Protein AF-S8E8K4-F1 (afdb_monomer)

Solvent-accessible surface area (backbone atoms only — not comparable to full-atom values): 6417 Å² total; per-residue (Å²): 109,62,86,75,51,42,48,51,69,39,94,82,32,58,39,45,53,53,50,33,53,53,41,44,54,50,33,46,73,77,37,51,68,59,37,52,52,31,53,80,57,76,41,65,69,45,67,66,48,43,65,43,66,76,56,68,40,66,87,81,45,57,70,66,62,47,56,70,36,54,62,67,56,44,53,40,38,72,70,66,60,39,59,49,58,51,51,46,50,54,50,62,73,43,39,71,55,47,60,74,67,62,55,49,60,71,51,45,49,72,73,103

pLDDT: mean 87.21, std 12.16, range [55.56, 97.5]

Mean predicted aligned error: 5.1 Å

InterPro domains:
  IPR000195 Rab-GAP-TBC domain [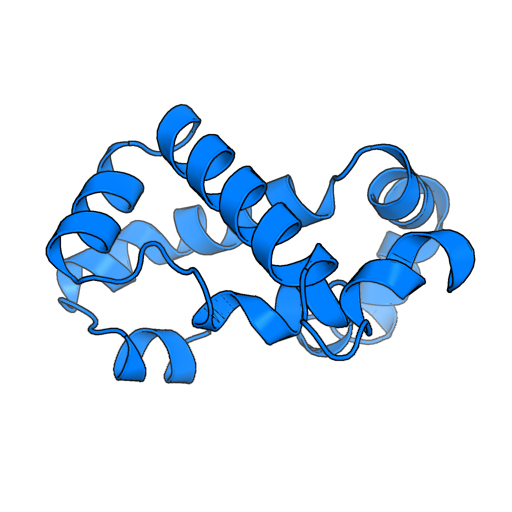PF00566] (2-99)
  IPR000195 Rab-GAP-TBC domain [PS50086] (1-77)
  IPR035969 Rab-GAP-TBC domain superfamily [SSF47923] (12-112)

Structure (mmCIF, N/CA/C/O backbone):
data_AF-S8E8K4-F1
#
_entry.id   AF-S8E8K4-F1
#
loop_
_atom_site.group_PDB
_atom_site.id
_atom_site.type_symbol
_atom_site.label_atom_id
_atom_site.label_alt_id
_atom_site.label_comp_id
_atom_site.label_asym_id
_atom_site.label_entity_id
_atom_site.label_seq_id
_atom_site.pdbx_PDB_ins_code
_atom_site.Cartn_x
_atom_site.Cartn_y
_atom_site.Cartn_z
_atom_site.occupancy
_atom_site.B_iso_or_equiv
_atom_site.auth_seq_id
_atom_site.auth_comp_id
_atom_site.auth_asym_id
_atom_site.auth_atom_id
_atom_site.pdbx_PDB_model_num
ATOM 1 N N . LEU A 1 1 ? 11.831 -1.188 -18.750 1.00 69.31 1 LEU A N 1
ATOM 2 C CA . LEU A 1 1 ? 11.505 -1.192 -17.297 1.00 69.31 1 LEU A CA 1
ATOM 3 C C . LEU A 1 1 ? 11.721 0.179 -16.656 1.00 69.31 1 LEU A C 1
ATOM 5 O O . LEU A 1 1 ? 10.757 0.738 -16.146 1.00 69.31 1 LEU A O 1
ATOM 9 N N . MET A 1 2 ? 12.939 0.734 -16.705 1.00 81.00 2 MET A N 1
ATOM 10 C CA . MET A 1 2 ? 13.245 2.039 -16.092 1.00 81.00 2 MET A CA 1
ATOM 11 C C . MET A 1 2 ? 12.521 3.223 -16.740 1.00 81.00 2 MET A C 1
ATOM 13 O O . MET A 1 2 ? 12.228 4.178 -16.044 1.00 81.00 2 MET A O 1
ATOM 17 N N . GLU A 1 3 ? 12.119 3.143 -18.008 1.00 80.44 3 GLU A N 1
ATOM 18 C CA . GLU A 1 3 ? 11.243 4.165 -18.609 1.00 80.44 3 GLU A CA 1
ATOM 19 C C . GLU A 1 3 ? 9.885 4.281 -17.897 1.00 80.44 3 GLU A C 1
ATOM 21 O O . GLU A 1 3 ? 9.325 5.364 -17.794 1.00 80.44 3 GLU A O 1
ATOM 26 N N . ARG A 1 4 ? 9.360 3.170 -17.360 1.00 78.00 4 ARG A N 1
ATOM 27 C CA . ARG A 1 4 ? 8.055 3.134 -16.681 1.00 78.00 4 ARG A CA 1
ATOM 28 C C . ARG A 1 4 ? 8.157 3.360 -15.180 1.00 78.00 4 ARG A C 1
ATOM 30 O O . ARG A 1 4 ? 7.299 4.012 -14.601 1.00 78.00 4 ARG A O 1
ATOM 37 N N . LEU A 1 5 ? 9.175 2.782 -14.544 1.00 82.94 5 LEU A N 1
ATOM 38 C CA . LEU A 1 5 ? 9.395 2.926 -13.102 1.00 82.94 5 LEU A CA 1
ATOM 39 C C . LEU A 1 5 ? 10.237 4.156 -12.752 1.00 82.94 5 LEU A C 1
ATOM 41 O O . LEU A 1 5 ? 10.283 4.522 -11.587 1.00 82.94 5 LEU A O 1
ATOM 45 N N . GLY A 1 6 ? 10.874 4.802 -13.730 1.00 85.44 6 GLY A N 1
ATOM 46 C CA . GLY A 1 6 ? 11.728 5.978 -13.552 1.00 85.44 6 GLY A CA 1
ATOM 47 C C . GLY A 1 6 ? 11.102 7.076 -12.691 1.00 85.44 6 GLY A C 1
ATOM 48 O O . GLY A 1 6 ? 11.760 7.503 -11.745 1.00 85.44 6 GLY A O 1
ATOM 49 N N . PRO A 1 7 ? 9.822 7.449 -12.902 1.00 89.50 7 PRO A N 1
ATOM 50 C CA . PRO A 1 7 ? 9.153 8.443 -12.063 1.00 89.50 7 PRO A CA 1
ATOM 51 C C . PRO A 1 7 ? 9.105 8.095 -10.567 1.00 89.50 7 PRO A C 1
ATOM 53 O O . PRO A 1 7 ? 9.069 8.994 -9.730 1.00 89.50 7 PRO A O 1
ATOM 56 N N . ASN A 1 8 ? 9.138 6.807 -10.197 1.00 89.75 8 ASN A N 1
ATOM 57 C CA . ASN A 1 8 ? 9.183 6.384 -8.792 1.00 89.75 8 ASN A CA 1
ATOM 58 C C . ASN A 1 8 ? 10.510 6.755 -8.106 1.00 89.75 8 ASN A C 1
ATOM 60 O O . ASN A 1 8 ? 10.567 6.804 -6.882 1.00 89.75 8 ASN A O 1
ATOM 64 N N . PHE A 1 9 ? 11.567 7.001 -8.885 1.00 90.06 9 PHE A N 1
ATOM 65 C CA . PHE A 1 9 ? 12.906 7.350 -8.407 1.00 90.06 9 PHE A CA 1
ATOM 66 C C . PHE A 1 9 ? 13.221 8.843 -8.560 1.00 90.06 9 PHE A C 1
ATOM 68 O O . PHE A 1 9 ? 14.359 9.256 -8.324 1.00 90.06 9 PHE A O 1
ATOM 75 N N . ASN A 1 10 ? 12.237 9.664 -8.945 1.00 91.75 10 ASN A N 1
ATOM 76 C CA . ASN A 1 10 ? 12.397 11.114 -8.934 1.00 91.75 10 ASN A CA 1
ATOM 77 C C . ASN A 1 10 ? 12.739 11.587 -7.512 1.00 91.75 10 ASN A C 1
ATOM 79 O O . ASN A 1 10 ? 12.235 11.042 -6.528 1.00 91.75 10 ASN A O 1
ATOM 83 N N . ARG A 1 11 ? 13.584 12.621 -7.391 1.00 89.44 11 ARG A N 1
ATOM 84 C CA . ARG A 1 11 ? 14.025 13.150 -6.083 1.00 89.44 11 ARG A CA 1
ATOM 85 C C . ARG A 1 1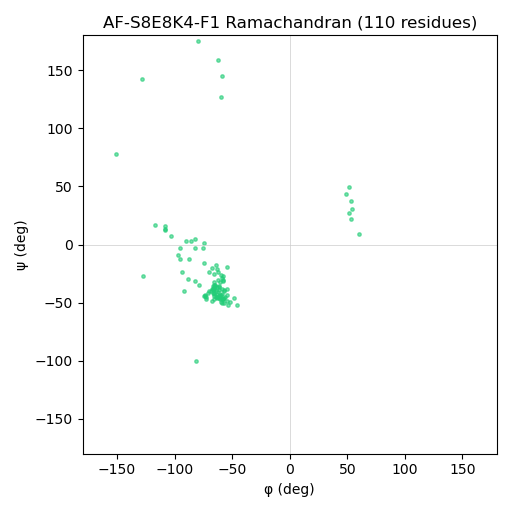1 ? 12.864 13.608 -5.201 1.00 89.44 11 ARG A C 1
ATOM 87 O O . ARG A 1 11 ? 12.951 13.506 -3.985 1.00 89.44 11 ARG A O 1
ATOM 94 N N . ASP A 1 12 ? 11.800 14.096 -5.824 1.00 91.06 12 ASP A N 1
ATOM 95 C CA . ASP A 1 12 ? 10.572 14.543 -5.168 1.00 91.06 12 ASP A CA 1
ATOM 96 C C . ASP A 1 12 ? 9.600 13.395 -4.837 1.00 91.06 12 ASP A C 1
ATOM 98 O O . ASP A 1 12 ? 8.547 13.634 -4.257 1.00 91.06 12 ASP A O 1
ATOM 102 N N . GLN A 1 13 ? 9.925 12.154 -5.225 1.00 89.31 13 GLN A N 1
ATOM 103 C CA . GLN A 1 13 ? 9.086 10.961 -5.076 1.00 89.31 13 GLN A CA 1
ATOM 104 C C . GLN A 1 13 ? 7.665 11.110 -5.650 1.00 89.31 13 GLN A C 1
ATOM 106 O O . GLN A 1 13 ? 6.759 10.350 -5.295 1.00 89.31 13 GLN A O 1
ATOM 111 N N . SER A 1 14 ? 7.462 12.048 -6.579 1.00 91.50 14 SER A N 1
ATOM 112 C CA . SER A 1 14 ? 6.159 12.362 -7.183 1.00 91.50 14 SER A CA 1
ATOM 113 C C . SER A 1 14 ? 5.479 11.135 -7.800 1.00 91.50 14 SER A C 1
ATOM 115 O O . SER A 1 14 ? 4.269 10.936 -7.642 1.00 91.50 14 SER A O 1
ATOM 117 N N . GLY A 1 15 ? 6.258 10.254 -8.439 1.00 92.31 15 GLY A N 1
ATOM 118 C CA . GLY A 1 15 ? 5.760 8.989 -8.974 1.00 92.31 15 GLY A CA 1
ATOM 119 C C . GLY A 1 15 ? 5.229 8.056 -7.886 1.00 92.31 15 GLY A C 1
ATOM 120 O O . GLY A 1 15 ? 4.123 7.536 -8.020 1.00 92.31 15 GLY A O 1
ATOM 121 N N . MET A 1 16 ? 5.957 7.899 -6.774 1.00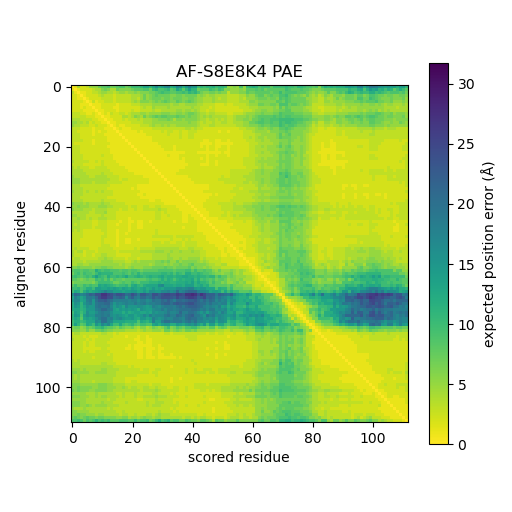 94.50 16 MET A N 1
ATOM 122 C CA . MET A 1 16 ? 5.527 7.047 -5.658 1.00 94.50 16 MET A CA 1
ATOM 123 C C . MET A 1 16 ? 4.269 7.587 -4.981 1.00 94.50 16 MET A C 1
ATOM 125 O O . MET A 1 16 ? 3.332 6.825 -4.755 1.00 94.50 16 MET A O 1
ATOM 129 N N . HIS A 1 17 ? 4.197 8.895 -4.730 1.00 94.62 17 HIS A N 1
ATOM 130 C CA . HIS A 1 17 ? 2.993 9.513 -4.173 1.00 94.62 17 HIS A CA 1
ATOM 131 C C . HIS A 1 17 ? 1.767 9.305 -5.066 1.00 94.62 17 HIS A C 1
ATOM 133 O O . HIS A 1 17 ? 0.703 8.931 -4.573 1.00 94.62 17 HIS A O 1
ATOM 139 N N . SER A 1 18 ? 1.928 9.452 -6.384 1.00 94.00 18 SER A N 1
ATOM 140 C CA . SER A 1 18 ? 0.854 9.185 -7.348 1.00 94.00 18 SER A CA 1
ATOM 141 C C . SER A 1 18 ? 0.398 7.721 -7.302 1.00 94.00 18 SER A C 1
ATOM 143 O O . SER A 1 18 ? -0.798 7.433 -7.354 1.00 94.00 18 SER A O 1
ATOM 145 N N . GLN A 1 19 ? 1.338 6.782 -7.146 1.00 94.56 19 GLN A N 1
ATOM 146 C CA . GLN A 1 19 ? 1.029 5.357 -7.004 1.00 94.56 19 GLN A CA 1
ATOM 147 C C . GLN A 1 19 ? 0.275 5.050 -5.701 1.00 94.56 19 GLN A C 1
ATOM 149 O O . GLN A 1 19 ? -0.689 4.287 -5.723 1.00 94.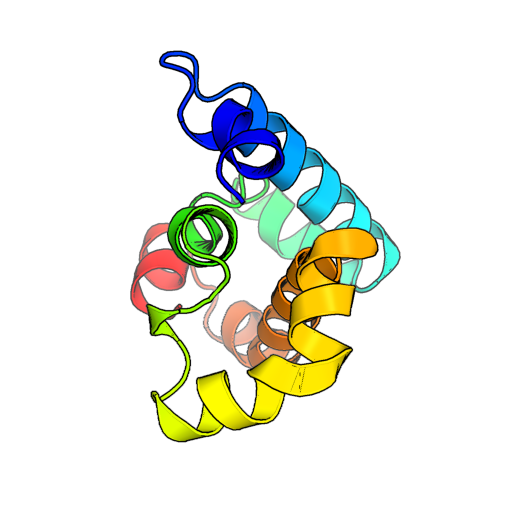56 19 GLN A O 1
ATOM 154 N N . PHE A 1 20 ? 0.675 5.645 -4.574 1.00 96.19 20 PHE A N 1
ATOM 155 C CA . PHE A 1 20 ? -0.029 5.469 -3.299 1.00 96.19 20 PHE A CA 1
ATOM 156 C C . PHE A 1 20 ? -1.424 6.073 -3.321 1.00 96.19 20 PHE A C 1
ATOM 158 O O . PHE A 1 20 ? -2.356 5.468 -2.798 1.00 96.19 20 PHE A O 1
ATOM 165 N N . PHE A 1 21 ? -1.593 7.221 -3.974 1.00 95.94 21 PHE A N 1
ATOM 166 C CA . PHE A 1 21 ? -2.910 7.807 -4.174 1.00 95.94 21 PHE A CA 1
ATOM 167 C C . PHE A 1 21 ? -3.826 6.863 -4.968 1.00 95.94 21 PHE A C 1
ATOM 169 O O . PHE A 1 21 ? -4.946 6.584 -4.538 1.00 95.94 21 PHE A O 1
ATOM 176 N N . ALA A 1 22 ? -3.332 6.295 -6.073 1.00 95.12 22 ALA A N 1
ATOM 177 C CA . ALA A 1 22 ? -4.076 5.304 -6.850 1.00 95.12 22 ALA A CA 1
ATOM 178 C C . ALA A 1 22 ? -4.413 4.047 -6.026 1.00 95.12 22 ALA A C 1
ATOM 180 O O . ALA A 1 22 ? -5.549 3.572 -6.062 1.00 95.12 22 ALA A O 1
ATOM 181 N N . LEU A 1 23 ? -3.459 3.539 -5.236 1.00 96.44 23 LEU A N 1
ATOM 182 C CA . LEU A 1 23 ? -3.689 2.412 -4.330 1.00 96.44 23 LEU A CA 1
ATOM 183 C C . LEU A 1 23 ? -4.768 2.735 -3.290 1.00 96.44 23 LEU A C 1
ATOM 185 O O . LEU A 1 23 ? -5.666 1.925 -3.081 1.00 96.44 23 LEU A O 1
ATOM 189 N N . SER A 1 24 ? -4.711 3.918 -2.678 1.00 97.12 24 SER A N 1
ATOM 190 C CA . SER A 1 24 ? -5.693 4.373 -1.692 1.00 97.12 24 SER A CA 1
ATOM 191 C C . SER A 1 24 ? -7.109 4.356 -2.265 1.00 97.12 24 SER A C 1
ATOM 193 O O . SER A 1 24 ? -8.015 3.796 -1.644 1.00 97.12 24 SER A O 1
ATOM 195 N N . LYS A 1 25 ? -7.285 4.861 -3.496 1.00 96.94 25 LYS A N 1
ATOM 196 C CA . LYS A 1 25 ? -8.567 4.825 -4.216 1.00 96.94 25 LYS A CA 1
ATOM 197 C C . LYS A 1 25 ? -9.024 3.419 -4.570 1.00 96.94 25 LYS A C 1
ATOM 199 O O . LYS A 1 25 ? -10.212 3.118 -4.474 1.00 96.94 25 LYS A O 1
ATOM 204 N N . LEU A 1 26 ? -8.098 2.534 -4.920 1.00 96.50 26 LEU A N 1
ATOM 205 C CA . LEU A 1 26 ? -8.437 1.143 -5.193 1.00 96.50 26 LEU A CA 1
ATOM 206 C C . LEU A 1 26 ? -8.874 0.399 -3.919 1.00 96.50 26 LEU A C 1
ATOM 208 O O . LEU A 1 26 ? -9.839 -0.361 -3.960 1.00 96.50 26 LEU A O 1
ATOM 212 N N . VAL A 1 27 ? -8.217 0.641 -2.779 1.00 97.19 27 VAL A N 1
ATOM 213 C CA . VAL A 1 27 ? -8.629 0.088 -1.475 1.00 97.19 27 VAL A CA 1
ATOM 214 C C . VAL A 1 27 ? -9.977 0.666 -1.047 1.00 97.19 27 VAL A C 1
ATOM 216 O O . VAL A 1 27 ? -10.833 -0.090 -0.600 1.00 97.19 27 VAL A O 1
ATOM 219 N N . GLU A 1 28 ? -10.203 1.970 -1.232 1.00 97.44 28 GLU A N 1
ATOM 220 C CA . GLU A 1 28 ? -11.492 2.624 -0.955 1.00 97.44 28 GLU A CA 1
ATOM 221 C C . GLU A 1 28 ? -12.647 1.932 -1.695 1.00 97.44 28 GLU A C 1
ATOM 223 O O . GLU A 1 28 ? -13.696 1.658 -1.104 1.00 97.44 28 GLU A O 1
ATOM 228 N N . LEU A 1 29 ? -12.423 1.596 -2.970 1.00 97.12 29 LEU A N 1
ATOM 229 C CA . LEU A 1 29 ? -13.395 0.926 -3.827 1.00 97.12 29 LEU A CA 1
ATOM 230 C C . LEU A 1 29 ? -13.598 -0.556 -3.466 1.00 97.12 29 LEU A C 1
ATOM 232 O O . LEU A 1 29 ? -14.732 -1.030 -3.433 1.00 97.12 29 LEU A O 1
ATOM 236 N N . LEU A 1 30 ? -12.514 -1.303 -3.230 1.00 96.31 30 LEU A N 1
ATOM 237 C CA . LEU A 1 30 ? -12.550 -2.769 -3.109 1.00 96.31 30 LEU A CA 1
ATOM 238 C C . LEU A 1 30 ? -12.691 -3.287 -1.669 1.00 96.31 30 LEU A C 1
ATOM 240 O O . LEU A 1 30 ? -13.130 -4.425 -1.469 1.00 96.31 30 LEU A O 1
ATOM 244 N N . ASP A 1 31 ? -12.304 -2.492 -0.670 1.00 96.62 31 ASP A N 1
ATOM 245 C CA . ASP A 1 31 ? -12.437 -2.810 0.754 1.00 96.62 31 ASP A CA 1
ATOM 246 C C . ASP A 1 31 ? -12.597 -1.536 1.604 1.00 96.62 31 ASP A C 1
ATOM 248 O O . ASP A 1 31 ? -11.688 -1.065 2.296 1.00 96.62 31 ASP A O 1
ATOM 252 N N . ARG A 1 32 ? -13.813 -0.983 1.581 1.00 96.50 32 ARG A N 1
ATOM 253 C CA . ARG A 1 32 ? -14.162 0.237 2.322 1.00 96.50 32 ARG A CA 1
ATOM 254 C C . ARG A 1 32 ? -13.955 0.113 3.835 1.00 96.50 32 ARG A C 1
ATOM 256 O O . ARG A 1 32 ? -13.705 1.118 4.495 1.00 96.50 32 ARG A O 1
ATOM 263 N N . GLN A 1 33 ? -14.079 -1.093 4.393 1.00 96.69 33 GLN A N 1
ATOM 264 C CA . GLN A 1 33 ? -13.863 -1.322 5.822 1.00 96.69 33 GLN A CA 1
ATOM 265 C C . GLN A 1 33 ? -12.392 -1.111 6.179 1.00 96.69 33 GLN A C 1
ATOM 267 O O . GLN A 1 33 ? -12.092 -0.374 7.117 1.00 96.69 33 GLN A O 1
ATOM 272 N N . LEU A 1 34 ? -11.484 -1.717 5.409 1.00 96.75 34 LEU A N 1
ATOM 273 C CA . LEU A 1 34 ? -10.054 -1.515 5.596 1.00 96.75 34 LEU A CA 1
ATOM 274 C C . LEU A 1 34 ? -9.659 -0.053 5.355 1.00 96.75 34 LEU A C 1
ATOM 276 O O . LEU A 1 34 ? -8.899 0.499 6.143 1.00 96.75 34 LEU A O 1
ATOM 280 N N . HIS A 1 35 ? -10.203 0.587 4.316 1.00 97.50 35 HIS A N 1
ATOM 281 C CA . HIS A 1 35 ? -9.919 1.995 4.031 1.00 97.50 35 HIS A CA 1
ATOM 282 C C . HIS A 1 35 ? -10.256 2.904 5.222 1.00 97.50 35 HIS A C 1
ATOM 284 O O . HIS A 1 35 ? -9.401 3.656 5.678 1.00 97.50 35 HIS A O 1
ATOM 290 N N . LYS A 1 36 ? -11.469 2.780 5.780 1.00 97.12 36 LYS A N 1
ATOM 291 C CA . LYS A 1 36 ? -11.894 3.553 6.960 1.00 97.12 36 LYS A CA 1
ATOM 292 C C . LYS A 1 36 ? -11.035 3.277 8.191 1.00 97.12 36 LYS A C 1
ATOM 294 O O . LYS A 1 36 ? -10.773 4.181 8.976 1.00 97.12 36 LYS A O 1
ATOM 299 N N . TYR A 1 37 ? -10.604 2.029 8.373 1.00 97.06 37 TYR A N 1
ATOM 300 C CA . TYR A 1 37 ? -9.699 1.684 9.465 1.00 97.06 37 TYR A CA 1
ATOM 301 C C . TYR A 1 37 ? -8.349 2.403 9.317 1.00 97.06 37 TYR A C 1
ATOM 303 O O . TYR A 1 37 ? -7.853 2.986 10.277 1.00 97.06 37 TYR A O 1
ATOM 311 N N . LEU A 1 38 ? -7.774 2.402 8.110 1.00 96.62 38 LEU A N 1
ATOM 312 C CA . LEU A 1 38 ? -6.516 3.097 7.831 1.00 96.62 38 LEU A CA 1
ATOM 313 C C . LEU A 1 38 ? -6.666 4.621 7.936 1.00 96.62 38 LEU A C 1
ATOM 315 O O . LEU A 1 38 ? -5.751 5.273 8.427 1.00 96.62 38 LEU A O 1
ATOM 319 N N . GLU A 1 39 ? -7.812 5.180 7.541 1.00 96.62 39 GLU A N 1
ATOM 320 C CA . GLU A 1 39 ? -8.161 6.595 7.740 1.00 96.62 39 GLU A CA 1
ATOM 321 C C . GLU A 1 39 ? -8.150 6.979 9.221 1.00 96.62 39 GLU A C 1
ATOM 323 O O . GLU A 1 39 ? -7.457 7.915 9.612 1.00 96.62 39 GLU A O 1
ATOM 328 N N . ALA A 1 40 ? -8.825 6.199 10.067 1.00 95.81 40 ALA A N 1
ATOM 329 C CA . ALA A 1 40 ? -8.880 6.446 11.507 1.00 95.81 40 ALA A CA 1
ATOM 330 C C . ALA A 1 40 ? -7.514 6.331 12.213 1.00 95.81 40 ALA A C 1
ATOM 332 O O . ALA A 1 40 ? -7.365 6.795 13.342 1.00 95.81 40 ALA A O 1
ATOM 333 N N . ARG A 1 41 ? -6.524 5.693 11.575 1.00 94.25 41 ARG A N 1
ATOM 334 C CA . ARG A 1 41 ? -5.165 5.491 12.103 1.00 94.25 41 ARG A CA 1
ATOM 335 C C . ARG A 1 41 ? -4.107 6.344 11.389 1.00 94.25 41 ARG A C 1
ATOM 337 O O . ARG A 1 41 ? -2.923 6.072 11.561 1.00 94.25 41 ARG A O 1
ATOM 344 N N . ASP A 1 42 ? -4.517 7.326 10.583 1.00 94.00 42 ASP A N 1
ATOM 345 C CA . ASP A 1 42 ? -3.632 8.197 9.786 1.00 94.00 42 ASP A CA 1
ATOM 346 C C . ASP A 1 42 ? -2.637 7.420 8.892 1.00 94.00 42 ASP A C 1
ATOM 348 O O . ASP A 1 42 ? -1.471 7.762 8.701 1.00 94.00 42 ASP A O 1
ATOM 352 N N . CYS A 1 43 ? -3.108 6.299 8.340 1.00 95.56 43 CYS A N 1
ATOM 353 C CA . CYS A 1 43 ? -2.323 5.347 7.551 1.00 95.56 43 CYS A CA 1
ATOM 354 C C . CYS A 1 43 ? -2.668 5.380 6.049 1.00 95.56 43 CYS A C 1
ATOM 356 O O . CYS A 1 43 ? -2.269 4.488 5.298 1.00 95.56 43 CYS A O 1
ATOM 358 N N . LEU A 1 44 ? -3.390 6.405 5.578 1.00 95.38 44 LEU A N 1
ATOM 359 C CA . LEU A 1 44 ? -3.781 6.549 4.165 1.00 95.38 44 LEU A CA 1
ATOM 360 C C . LEU A 1 44 ? -2.644 6.988 3.234 1.00 95.38 44 LEU A C 1
ATOM 362 O O . LEU A 1 44 ? -2.843 7.052 2.022 1.00 95.38 44 LEU A O 1
ATOM 366 N N . ASN A 1 45 ? -1.453 7.262 3.769 1.00 93.50 45 ASN A N 1
ATOM 367 C CA . ASN A 1 45 ? -0.254 7.487 2.961 1.00 93.50 45 ASN A CA 1
ATOM 368 C C . ASN A 1 45 ? 0.320 6.184 2.364 1.00 93.50 45 ASN A C 1
ATOM 370 O O . ASN A 1 45 ? 1.107 6.249 1.423 1.00 93.50 45 ASN A O 1
ATOM 374 N N . TYR A 1 46 ? -0.081 5.010 2.878 1.00 95.81 46 TYR A N 1
ATOM 375 C CA . TYR A 1 46 ? 0.382 3.682 2.447 1.00 95.81 46 TYR A CA 1
ATOM 376 C C . TYR A 1 46 ? 1.910 3.515 2.392 1.00 95.81 46 TYR A C 1
ATOM 378 O O . TYR A 1 46 ? 2.411 2.663 1.657 1.00 95.81 46 TYR A O 1
ATOM 386 N N . PHE A 1 47 ? 2.681 4.263 3.187 1.00 94.62 47 PHE A N 1
ATOM 387 C CA . PHE A 1 47 ? 4.143 4.141 3.172 1.00 94.62 47 PHE A CA 1
ATOM 388 C C . PHE A 1 47 ? 4.637 2.747 3.590 1.00 94.62 47 PHE A C 1
ATOM 390 O O . PHE A 1 47 ? 5.694 2.315 3.133 1.00 94.62 47 PHE A O 1
ATOM 397 N N . PHE A 1 48 ? 3.851 1.981 4.353 1.00 94.44 48 PHE A N 1
ATOM 398 C CA . PHE A 1 48 ? 4.141 0.568 4.633 1.00 94.44 48 PHE A CA 1
ATOM 399 C C . PHE A 1 48 ? 4.131 -0.320 3.370 1.00 94.44 48 PHE A C 1
ATOM 401 O O . PHE A 1 48 ? 4.796 -1.349 3.337 1.00 94.44 48 PHE A O 1
ATOM 408 N N . CYS A 1 49 ? 3.478 0.106 2.283 1.00 95.19 49 CYS A N 1
ATOM 409 C CA . CYS A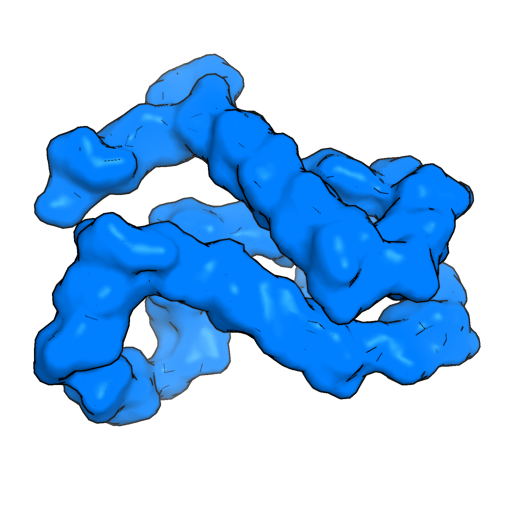 1 49 ? 3.516 -0.555 0.974 1.00 95.19 49 CYS A CA 1
ATOM 410 C C . CYS A 1 49 ? 4.653 -0.047 0.064 1.00 95.19 49 CYS A C 1
ATOM 412 O O . CYS A 1 49 ? 4.740 -0.459 -1.097 1.00 95.19 49 CYS A O 1
ATOM 414 N N . PHE A 1 50 ? 5.521 0.860 0.532 1.00 94.12 50 PHE A N 1
ATOM 415 C CA . PHE A 1 50 ? 6.535 1.502 -0.315 1.00 94.12 50 PHE A CA 1
ATOM 416 C C . PHE A 1 50 ? 7.459 0.490 -0.986 1.00 94.12 50 PHE A C 1
ATOM 418 O O . PHE A 1 50 ? 7.669 0.542 -2.200 1.00 94.12 50 PHE A O 1
ATOM 425 N N . ARG A 1 51 ? 7.949 -0.488 -0.215 1.00 92.56 51 ARG A N 1
ATOM 426 C CA . ARG A 1 51 ? 8.801 -1.567 -0.726 1.00 92.56 51 ARG A CA 1
ATOM 427 C C . ARG A 1 51 ? 8.098 -2.349 -1.832 1.00 92.56 51 ARG A C 1
ATOM 429 O O . ARG A 1 51 ? 8.695 -2.583 -2.877 1.00 92.56 51 ARG A O 1
ATOM 436 N N . TRP A 1 52 ? 6.841 -2.722 -1.625 1.00 92.62 52 TRP A N 1
ATOM 437 C CA . TRP A 1 52 ? 6.077 -3.514 -2.583 1.00 92.62 52 TRP A CA 1
ATOM 438 C C . TRP A 1 52 ? 5.970 -2.834 -3.948 1.00 92.62 52 TRP A C 1
ATOM 440 O O . TRP A 1 52 ? 6.253 -3.461 -4.970 1.00 92.62 52 TRP A O 1
ATOM 450 N N . ILE A 1 53 ? 5.637 -1.542 -3.968 1.00 90.56 53 ILE A N 1
ATOM 451 C CA . ILE A 1 53 ? 5.457 -0.782 -5.211 1.00 90.56 53 ILE A CA 1
ATOM 452 C C . ILE A 1 53 ? 6.805 -0.458 -5.868 1.00 90.56 53 ILE A C 1
ATOM 454 O O . ILE A 1 53 ? 6.953 -0.647 -7.080 1.00 90.56 53 ILE A O 1
ATOM 458 N N . LEU A 1 54 ? 7.802 -0.019 -5.089 1.00 90.38 54 LEU A N 1
ATOM 459 C CA . LEU A 1 54 ? 9.090 0.428 -5.627 1.00 90.38 54 LEU A CA 1
ATOM 460 C C . LEU A 1 54 ? 9.818 -0.692 -6.379 1.00 90.38 54 LEU A C 1
ATOM 462 O O . LEU A 1 54 ? 10.319 -0.484 -7.483 1.00 90.38 54 LEU A O 1
ATOM 466 N N . ILE A 1 55 ? 9.860 -1.888 -5.790 1.00 88.19 55 ILE A N 1
ATOM 467 C CA . ILE A 1 55 ? 10.573 -3.041 -6.358 1.00 88.19 55 ILE A CA 1
ATOM 468 C C . ILE A 1 55 ? 9.633 -4.118 -6.903 1.00 88.19 55 ILE A C 1
ATOM 470 O O . ILE A 1 55 ? 10.079 -5.237 -7.149 1.00 88.19 55 ILE A O 1
ATOM 474 N N . GLN A 1 56 ? 8.355 -3.790 -7.121 1.00 84.88 56 GLN A N 1
ATOM 475 C CA . GLN A 1 56 ? 7.362 -4.675 -7.744 1.00 84.88 56 GLN A CA 1
ATOM 476 C C . GLN A 1 56 ? 7.317 -6.059 -7.078 1.00 84.88 56 GLN A C 1
ATOM 478 O O . GLN A 1 56 ? 7.420 -7.086 -7.743 1.00 84.88 56 GLN A O 1
ATOM 483 N N . PHE A 1 57 ? 7.233 -6.072 -5.745 1.00 86.44 57 PHE A N 1
ATOM 484 C CA . PHE A 1 57 ? 7.168 -7.273 -4.905 1.00 86.44 57 PHE A CA 1
ATOM 485 C C . PHE A 1 57 ? 8.357 -8.243 -4.986 1.00 86.44 57 PHE A C 1
ATOM 487 O O . PHE A 1 57 ? 8.299 -9.303 -4.372 1.00 86.44 57 PHE A O 1
ATOM 494 N N . LYS A 1 58 ? 9.468 -7.898 -5.652 1.00 82.50 58 LYS A N 1
ATOM 495 C CA . LYS A 1 58 ? 10.640 -8.789 -5.802 1.00 82.50 58 LYS A CA 1
ATOM 496 C C . LYS A 1 58 ? 11.224 -9.340 -4.492 1.00 82.50 58 LYS A C 1
ATOM 498 O O . LYS A 1 58 ? 11.964 -10.311 -4.547 1.00 82.50 58 LYS A O 1
ATOM 503 N N . ARG A 1 59 ? 10.943 -8.714 -3.341 1.00 86.81 59 ARG A N 1
ATOM 504 C CA . ARG A 1 59 ? 11.376 -9.185 -2.010 1.00 86.81 59 ARG A CA 1
ATOM 50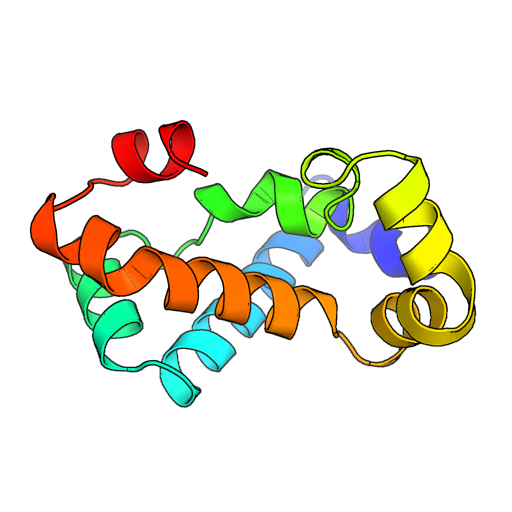5 C C . ARG A 1 59 ? 10.325 -9.997 -1.245 1.00 86.81 59 ARG A C 1
ATOM 507 O O . ARG A 1 59 ? 10.671 -10.561 -0.219 1.00 86.81 59 ARG A O 1
ATOM 514 N N . GLU A 1 60 ? 9.085 -10.062 -1.726 1.00 84.12 60 GLU A N 1
ATOM 515 C CA . GLU A 1 60 ? 7.978 -10.756 -1.040 1.00 84.12 60 GLU A CA 1
ATOM 516 C C . GLU A 1 60 ? 7.764 -12.192 -1.533 1.00 84.12 60 GLU A C 1
ATOM 518 O O . GLU A 1 60 ? 7.019 -12.958 -0.929 1.00 84.12 60 GLU A O 1
ATOM 523 N N . PHE A 1 61 ? 8.395 -12.556 -2.648 1.00 80.31 61 PHE A N 1
ATOM 524 C CA . PHE A 1 61 ? 8.249 -13.855 -3.290 1.00 80.31 61 PHE A CA 1
ATOM 525 C C . PHE A 1 61 ? 9.631 -14.460 -3.526 1.00 80.31 61 PHE A C 1
ATOM 527 O O . PHE A 1 61 ? 10.576 -13.744 -3.864 1.00 80.31 61 PHE A O 1
ATOM 534 N N . ASP A 1 62 ? 9.743 -15.778 -3.361 1.00 82.94 62 ASP A N 1
ATOM 535 C CA . ASP A 1 62 ? 10.953 -16.513 -3.712 1.00 82.94 62 ASP A CA 1
ATOM 536 C C . ASP A 1 62 ? 11.247 -16.405 -5.215 1.00 82.94 62 ASP A C 1
ATOM 538 O O . ASP A 1 62 ? 10.362 -16.109 -6.026 1.00 82.94 62 ASP A O 1
ATOM 542 N N . TYR A 1 63 ? 12.507 -16.633 -5.587 1.00 74.06 63 TYR A N 1
ATOM 543 C CA . TYR A 1 63 ? 12.956 -16.483 -6.969 1.00 74.06 63 TYR A CA 1
ATOM 544 C C . TYR A 1 63 ? 12.150 -17.360 -7.935 1.00 74.06 63 TYR A C 1
ATOM 546 O O . TYR A 1 63 ? 11.757 -16.879 -8.995 1.00 74.06 63 TYR A O 1
ATOM 554 N N . ASP A 1 64 ? 11.821 -18.596 -7.555 1.00 76.31 64 ASP A N 1
ATOM 555 C CA . ASP A 1 64 ? 11.067 -19.513 -8.412 1.00 76.31 64 ASP A CA 1
ATOM 556 C C . ASP A 1 64 ? 9.609 -19.073 -8.583 1.00 76.31 64 ASP A C 1
ATOM 558 O O . ASP A 1 64 ? 9.062 -19.134 -9.683 1.00 76.31 64 ASP A O 1
ATOM 562 N N . SER A 1 65 ? 8.966 -18.578 -7.525 1.00 74.50 65 SER A N 1
ATOM 563 C CA . SER A 1 65 ? 7.620 -18.001 -7.588 1.00 74.50 65 SER A CA 1
ATOM 564 C C . SER A 1 65 ? 7.592 -16.709 -8.396 1.00 74.50 65 SER A C 1
ATOM 566 O O . SER A 1 65 ? 6.666 -16.510 -9.182 1.00 74.50 65 SER A O 1
ATOM 568 N N . MET A 1 66 ? 8.625 -15.870 -8.271 1.00 71.62 66 MET A N 1
ATOM 569 C CA . MET A 1 66 ? 8.831 -14.713 -9.142 1.00 71.62 66 MET A CA 1
ATOM 570 C C . MET A 1 66 ? 8.967 -15.149 -10.598 1.00 71.62 66 MET A C 1
ATOM 572 O O . MET A 1 66 ? 8.239 -14.633 -11.437 1.00 71.62 66 MET A O 1
ATOM 576 N N . MET A 1 67 ? 9.816 -16.139 -10.893 1.00 67.06 67 MET A N 1
ATOM 577 C CA . MET A 1 67 ? 10.049 -16.662 -12.244 1.00 67.06 67 MET A CA 1
ATOM 578 C C . MET A 1 67 ? 8.816 -17.331 -12.857 1.00 67.06 67 MET A C 1
ATOM 580 O O . MET A 1 67 ? 8.568 -17.169 -14.048 1.00 67.06 67 MET A O 1
ATOM 584 N N . ARG A 1 68 ? 7.981 -18.002 -12.056 1.00 67.00 68 ARG A N 1
ATOM 585 C CA . ARG A 1 68 ? 6.668 -18.505 -12.498 1.00 67.00 68 ARG A CA 1
ATOM 586 C C . ARG A 1 68 ? 5.694 -17.376 -12.832 1.00 67.00 68 ARG A C 1
ATOM 588 O O . ARG A 1 68 ? 4.888 -17.515 -13.746 1.00 67.00 68 ARG A O 1
ATOM 595 N N . LEU A 1 69 ? 5.791 -16.245 -12.135 1.00 64.38 69 LEU A N 1
ATOM 596 C CA . LEU A 1 69 ? 5.069 -15.026 -12.495 1.00 64.38 69 LEU A CA 1
ATOM 597 C C . LEU A 1 69 ? 5.636 -14.389 -13.786 1.00 64.38 69 LEU A C 1
ATOM 599 O O . LEU A 1 69 ? 4.909 -13.678 -14.477 1.00 64.38 69 LEU A O 1
ATOM 603 N N . SER A 1 70 ? 6.905 -14.653 -14.134 1.00 56.12 70 SER A N 1
ATOM 604 C CA . SER A 1 70 ? 7.711 -13.948 -15.155 1.00 56.12 70 SER A CA 1
ATOM 605 C C . SER A 1 70 ? 7.398 -14.211 -16.631 1.00 56.12 70 SER A C 1
ATOM 607 O O . SER A 1 70 ? 8.070 -13.628 -17.478 1.00 56.12 70 SER A O 1
ATOM 609 N N . GLY A 1 71 ? 6.408 -15.033 -16.975 1.00 59.28 71 GLY A N 1
ATOM 610 C CA . GLY A 1 71 ? 5.979 -15.194 -18.371 1.00 59.28 71 GLY A CA 1
ATOM 611 C C . GLY A 1 71 ? 5.032 -14.071 -18.799 1.00 59.28 71 GLY A C 1
ATOM 612 O O . GLY A 1 71 ? 5.436 -12.941 -19.066 1.00 59.28 71 GLY A O 1
ATOM 613 N N . ASP A 1 72 ? 3.735 -14.366 -18.796 1.00 55.56 72 ASP A N 1
ATOM 614 C CA . ASP A 1 72 ? 2.692 -13.433 -19.242 1.00 55.56 72 ASP A CA 1
ATOM 615 C C . ASP A 1 72 ? 2.183 -12.510 -18.125 1.00 55.56 72 ASP A C 1
ATOM 617 O O . ASP A 1 72 ? 1.785 -11.364 -18.366 1.00 55.56 72 ASP A O 1
ATOM 621 N N . VAL A 1 73 ? 2.227 -12.982 -16.875 1.00 56.22 73 VAL A N 1
ATOM 622 C CA . VAL A 1 73 ? 1.688 -12.253 -15.720 1.00 56.22 73 VAL A CA 1
ATOM 623 C C . VAL A 1 73 ? 2.586 -11.082 -15.350 1.00 56.22 73 VAL A C 1
ATOM 625 O O . VAL A 1 73 ? 2.071 -9.993 -15.147 1.00 56.22 73 VAL A O 1
ATOM 628 N N . TYR A 1 74 ? 3.911 -11.229 -15.332 1.00 59.66 74 TYR A N 1
ATOM 629 C CA . TYR A 1 74 ? 4.835 -10.125 -15.049 1.00 59.66 74 TYR A CA 1
ATOM 630 C C . TYR A 1 74 ? 4.796 -9.047 -16.137 1.00 59.66 74 TYR A C 1
ATOM 632 O O . TYR A 1 74 ? 4.860 -7.854 -15.834 1.00 59.66 74 TYR A O 1
ATOM 640 N N . VAL A 1 75 ? 4.599 -9.441 -17.399 1.00 55.56 75 VAL A N 1
ATOM 641 C CA . VAL A 1 75 ? 4.353 -8.499 -18.497 1.00 55.56 75 VAL A CA 1
ATOM 642 C C . VAL A 1 75 ? 3.009 -7.782 -18.305 1.00 55.56 75 VAL A C 1
ATOM 644 O O . VAL A 1 75 ? 2.950 -6.569 -18.493 1.00 55.56 75 VAL A O 1
ATOM 647 N N . CYS A 1 76 ? 1.958 -8.469 -17.839 1.00 57.53 76 CYS A N 1
ATOM 648 C CA . CYS A 1 76 ? 0.684 -7.846 -17.452 1.00 57.53 76 CYS A CA 1
ATOM 649 C C . CYS A 1 76 ? 0.789 -6.957 -16.202 1.00 57.53 76 CYS A C 1
ATOM 651 O O . CYS A 1 76 ? 0.205 -5.876 -16.179 1.00 57.53 76 CYS A O 1
ATOM 653 N N . VAL A 1 77 ? 1.575 -7.327 -15.186 1.00 55.75 77 VAL A N 1
ATOM 654 C CA . VAL A 1 77 ? 1.91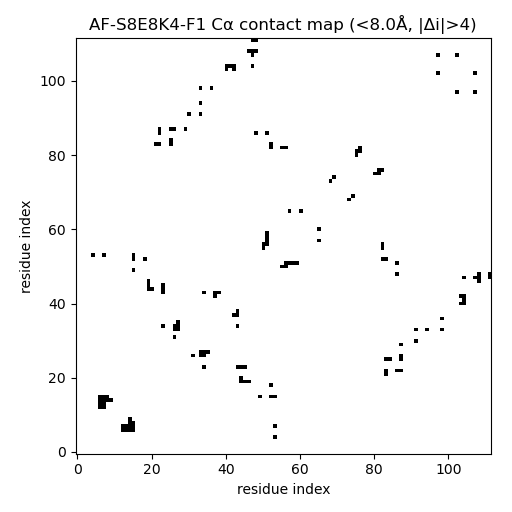5 -6.463 -14.039 1.00 55.75 77 VAL A CA 1
ATOM 655 C C . VAL A 1 77 ? 2.568 -5.183 -14.538 1.00 55.75 77 VAL A C 1
ATOM 657 O O . VAL A 1 77 ? 2.236 -4.082 -14.099 1.00 55.75 77 VAL A O 1
ATOM 660 N N . GLN A 1 78 ? 3.412 -5.318 -15.556 1.00 56.50 78 GLN A N 1
ATOM 661 C CA . GLN A 1 78 ? 4.028 -4.215 -16.263 1.00 56.50 78 GLN A CA 1
ATOM 662 C C . GLN A 1 78 ? 3.166 -3.559 -17.356 1.00 56.50 78 GLN A C 1
ATOM 664 O O . GLN A 1 78 ? 3.656 -2.667 -18.029 1.00 56.50 78 GLN A O 1
ATOM 669 N N . LYS A 1 79 ? 1.907 -3.910 -17.584 1.00 59.69 79 LYS A N 1
ATOM 670 C CA . LYS A 1 79 ? 1.083 -3.194 -18.583 1.00 59.69 79 LYS A CA 1
ATOM 671 C C . LYS A 1 79 ? -0.250 -2.716 -18.023 1.00 59.69 79 LYS A C 1
ATOM 673 O O . LYS A 1 79 ? -0.733 -1.673 -18.439 1.00 59.69 79 LYS A O 1
ATOM 678 N N . CYS A 1 80 ? -0.775 -3.400 -17.014 1.00 63.06 80 CYS A N 1
ATOM 679 C CA . CYS A 1 80 ? -2.145 -3.238 -16.532 1.00 63.06 80 CYS A CA 1
ATOM 680 C C . CYS A 1 80 ? -2.234 -2.737 -15.080 1.00 63.06 80 CYS A C 1
ATOM 682 O O . CYS A 1 80 ? -3.274 -2.895 -14.450 1.00 63.06 80 CYS A O 1
ATOM 684 N N . HIS A 1 81 ? -1.154 -2.181 -14.515 1.00 77.62 81 HIS A N 1
ATOM 685 C CA . HIS A 1 81 ? -1.097 -1.771 -13.102 1.00 77.62 81 HIS A CA 1
ATOM 686 C C . HIS A 1 81 ? -1.477 -2.896 -12.107 1.00 77.62 81 HIS A C 1
ATOM 688 O O . HIS A 1 81 ? -2.009 -2.633 -11.026 1.00 77.62 81 HIS A O 1
ATOM 694 N N . LEU A 1 82 ? -1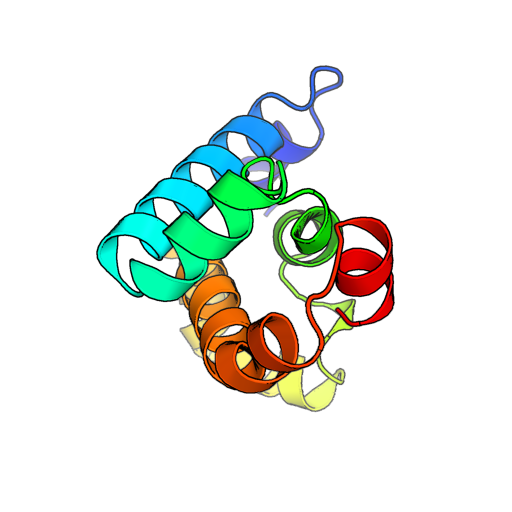.205 -4.165 -12.457 1.00 79.69 82 LEU A N 1
ATOM 695 C CA . LEU A 1 82 ? -1.614 -5.330 -11.654 1.00 79.69 82 LEU A CA 1
ATOM 696 C C . LEU A 1 82 ? -1.022 -5.303 -10.238 1.00 79.69 82 LEU A C 1
ATOM 698 O O . LEU A 1 82 ? -1.615 -5.853 -9.316 1.00 79.69 82 LEU A O 1
ATOM 702 N N . HIS A 1 83 ? 0.126 -4.649 -10.043 1.00 85.19 83 HIS A N 1
ATOM 703 C CA . HIS A 1 83 ? 0.770 -4.529 -8.735 1.00 85.19 83 HIS A CA 1
ATOM 704 C C . HIS A 1 83 ? -0.137 -3.863 -7.693 1.00 85.19 83 HIS A C 1
ATOM 706 O O . HIS A 1 83 ? -0.081 -4.247 -6.530 1.00 85.19 83 HIS A O 1
ATOM 712 N N . PHE A 1 84 ? -1.036 -2.952 -8.086 1.00 91.12 84 PHE A N 1
ATOM 713 C CA . PHE A 1 84 ? -2.033 -2.403 -7.161 1.00 91.12 84 PHE A CA 1
ATOM 714 C C . PHE A 1 84 ? -3.048 -3.454 -6.715 1.00 91.12 84 PHE A C 1
ATOM 716 O O . PHE A 1 84 ? -3.359 -3.540 -5.530 1.00 91.12 84 PHE A O 1
ATOM 723 N N . TYR A 1 85 ? -3.519 -4.300 -7.630 1.00 90.06 85 TYR A N 1
ATOM 724 C CA . TYR A 1 85 ? -4.423 -5.397 -7.287 1.00 90.06 85 TYR A CA 1
ATOM 725 C C . TYR A 1 85 ? -3.743 -6.428 -6.383 1.00 90.06 85 TYR A C 1
ATOM 727 O O . TYR A 1 85 ? -4.375 -6.929 -5.457 1.00 90.06 85 TYR A O 1
ATOM 735 N N . VAL A 1 86 ? -2.447 -6.688 -6.588 1.00 89.31 86 VAL A N 1
ATOM 736 C CA . VAL A 1 86 ? -1.650 -7.536 -5.688 1.00 89.31 86 VAL A CA 1
ATOM 737 C C . VAL A 1 86 ? -1.532 -6.900 -4.297 1.00 89.31 86 VAL A C 1
ATOM 739 O O . VAL A 1 86 ? -1.796 -7.590 -3.312 1.00 89.31 86 VAL A O 1
ATOM 742 N N . CYS A 1 87 ? -1.238 -5.593 -4.192 1.00 93.31 87 CYS A N 1
ATOM 743 C CA . CYS A 1 87 ? -1.249 -4.874 -2.907 1.00 93.31 87 CYS A CA 1
ATOM 744 C C . CYS A 1 87 ? -2.589 -5.065 -2.186 1.00 93.31 87 CYS A C 1
ATOM 746 O O . CYS A 1 87 ? -2.623 -5.483 -1.030 1.00 93.31 87 CYS A O 1
ATOM 748 N N . VAL A 1 88 ? -3.703 -4.792 -2.875 1.00 94.88 88 VAL A N 1
ATOM 749 C CA . VAL A 1 88 ? -5.044 -4.913 -2.288 1.00 94.88 88 VAL A CA 1
ATOM 750 C C . VAL A 1 88 ? -5.339 -6.353 -1.879 1.00 94.88 88 VAL A C 1
ATOM 752 O O . VAL A 1 88 ? -5.887 -6.571 -0.802 1.00 94.88 88 VAL A O 1
ATOM 755 N N . ALA A 1 89 ? -4.960 -7.345 -2.687 1.00 93.12 89 ALA A N 1
ATOM 756 C CA . ALA A 1 89 ? -5.171 -8.752 -2.367 1.00 93.12 89 ALA A CA 1
ATOM 757 C C . ALA A 1 89 ? -4.441 -9.167 -1.079 1.00 93.12 89 ALA A C 1
ATOM 759 O O . ALA A 1 89 ? -5.040 -9.822 -0.223 1.00 93.12 89 ALA A O 1
ATOM 760 N N . ILE A 1 90 ? -3.183 -8.748 -0.906 1.00 93.31 90 ILE A N 1
ATOM 761 C CA . ILE A 1 90 ? -2.403 -9.036 0.307 1.00 93.31 90 ILE A CA 1
ATOM 762 C C . ILE A 1 90 ? -3.020 -8.326 1.517 1.00 93.31 90 ILE A C 1
ATOM 764 O O . ILE A 1 90 ? -3.268 -8.958 2.545 1.00 93.31 90 ILE A O 1
ATOM 768 N N . LEU A 1 91 ? -3.353 -7.041 1.388 1.00 95.62 91 LEU A N 1
ATOM 769 C CA . LEU A 1 91 ? -3.991 -6.282 2.465 1.00 95.62 91 LEU A CA 1
ATOM 770 C C . LEU A 1 91 ? -5.337 -6.888 2.878 1.00 95.62 91 LEU A C 1
ATOM 772 O O . LEU A 1 91 ? -5.604 -7.071 4.064 1.00 95.62 91 LEU A O 1
ATOM 776 N N . LYS A 1 92 ? -6.162 -7.280 1.905 1.00 94.88 92 LYS A N 1
ATOM 777 C CA . LYS A 1 92 ? -7.456 -7.925 2.139 1.00 94.88 92 LYS A CA 1
ATOM 778 C C . LYS A 1 92 ? -7.304 -9.285 2.816 1.00 94.88 92 LYS A C 1
ATOM 780 O O . LYS A 1 92 ? -8.068 -9.592 3.730 1.00 94.88 92 LYS A O 1
ATOM 785 N N . LYS A 1 93 ? -6.294 -10.074 2.431 1.00 94.81 93 LYS A N 1
ATOM 786 C CA . LYS A 1 93 ? -5.958 -11.350 3.086 1.00 94.81 93 LYS A CA 1
ATOM 787 C C . LYS A 1 93 ? -5.633 -11.157 4.570 1.00 94.81 93 LYS A C 1
ATOM 789 O O . LYS A 1 93 ? -6.039 -11.975 5.391 1.00 94.81 93 LYS A O 1
ATOM 794 N N . HIS A 1 94 ? -4.939 -10.075 4.922 1.00 95.31 94 HIS A N 1
ATOM 795 C CA . HIS A 1 94 ? -4.530 -9.794 6.301 1.00 95.31 94 HIS A CA 1
ATOM 796 C C . HIS A 1 94 ? -5.475 -8.870 7.081 1.00 95.31 94 HIS A C 1
ATOM 798 O O . HIS A 1 94 ? -5.280 -8.686 8.283 1.00 95.31 94 HIS A O 1
ATOM 804 N N . ARG A 1 95 ? -6.534 -8.352 6.448 1.00 95.25 95 ARG A N 1
ATOM 805 C CA . ARG A 1 95 ? -7.487 -7.392 7.027 1.00 95.25 95 ARG A CA 1
ATOM 806 C C . ARG A 1 95 ? -7.959 -7.767 8.426 1.00 95.25 95 ARG A C 1
ATOM 808 O O . ARG A 1 95 ? -7.898 -6.946 9.334 1.00 95.25 95 ARG A O 1
ATOM 815 N N . SER A 1 96 ? -8.436 -8.999 8.607 1.00 95.75 96 SER A N 1
ATOM 816 C CA . SER A 1 96 ? -8.996 -9.434 9.891 1.00 95.75 96 SER A CA 1
ATOM 817 C C . SER A 1 96 ? -7.966 -9.366 11.016 1.00 95.75 96 SER A C 1
ATOM 819 O O . SER A 1 96 ? -8.319 -9.020 12.137 1.00 95.75 96 SER A O 1
ATOM 821 N N . LYS A 1 97 ? -6.694 -9.655 10.717 1.00 96.31 97 LYS A N 1
ATOM 822 C CA . LYS A 1 97 ? -5.600 -9.561 11.684 1.00 96.31 97 LYS A CA 1
ATOM 823 C C . LYS A 1 97 ? -5.254 -8.103 11.983 1.00 96.31 97 LYS A C 1
ATOM 825 O O . LYS A 1 97 ? -5.196 -7.733 13.147 1.00 96.31 97 LYS A O 1
ATOM 830 N N . ILE A 1 98 ? -5.115 -7.282 10.938 1.00 95.88 98 ILE A N 1
ATOM 831 C CA . ILE A 1 98 ? -4.807 -5.846 11.045 1.00 95.88 98 ILE A CA 1
ATOM 832 C C . ILE A 1 98 ? -5.809 -5.130 11.956 1.00 95.88 98 ILE A C 1
ATOM 834 O O . ILE A 1 98 ? -5.407 -4.400 12.859 1.00 95.88 98 ILE A O 1
ATOM 838 N N . ILE A 1 99 ? -7.105 -5.366 11.731 1.00 95.50 99 ILE A N 1
ATOM 839 C CA . ILE A 1 99 ? -8.178 -4.712 12.487 1.00 95.50 99 ILE A CA 1
ATOM 840 C C . ILE A 1 99 ? -8.273 -5.282 13.906 1.00 95.50 99 ILE A C 1
ATOM 842 O O . ILE A 1 99 ? -8.402 -4.519 14.855 1.00 95.50 99 ILE A O 1
ATOM 846 N N . LYS A 1 100 ? -8.197 -6.611 14.073 1.00 95.88 100 LYS A N 1
ATOM 847 C CA . LYS A 1 100 ? -8.331 -7.258 15.390 1.00 95.88 100 LYS A CA 1
ATOM 848 C C . LYS A 1 100 ? -7.189 -6.903 16.341 1.00 95.88 100 LYS A C 1
ATOM 850 O O . LYS A 1 100 ? -7.422 -6.769 17.534 1.00 95.88 100 LYS A O 1
ATOM 855 N N . GLU A 1 101 ? -5.970 -6.795 15.823 1.00 94.81 101 GLU A N 1
ATOM 856 C CA . GLU A 1 101 ? -4.786 -6.425 16.607 1.00 94.81 101 GLU A CA 1
ATOM 857 C C . GLU A 1 101 ? -4.609 -4.906 16.717 1.00 94.81 101 GLU A C 1
ATOM 859 O O . GLU A 1 101 ? -3.623 -4.452 17.290 1.00 94.81 101 GLU A O 1
ATOM 864 N N . GLU A 1 102 ? -5.544 -4.125 16.167 1.00 93.62 102 GLU A N 1
ATOM 865 C CA . GLU A 1 102 ? -5.519 -2.665 16.202 1.00 93.62 102 GLU A CA 1
ATOM 866 C C . GLU A 1 102 ? -4.163 -2.069 15.785 1.00 93.62 102 GLU A C 1
ATOM 868 O O . GLU A 1 102 ? -3.638 -1.136 16.404 1.00 93.62 102 GLU A O 1
ATOM 873 N N . MET A 1 103 ? -3.583 -2.614 14.712 1.00 95.06 103 MET A N 1
ATOM 874 C CA . MET A 1 103 ? -2.244 -2.243 14.266 1.00 95.06 103 MET A CA 1
ATOM 875 C C . MET A 1 103 ? -2.158 -0.744 13.939 1.00 95.06 103 MET A C 1
ATOM 877 O O . MET A 1 103 ? -2.953 -0.224 13.150 1.00 95.06 103 MET A O 1
ATOM 881 N N . SER A 1 104 ? -1.177 -0.065 14.542 1.00 93.69 104 SER A N 1
ATOM 882 C CA . SER A 1 104 ? -0.727 1.279 14.166 1.00 93.69 104 SER A CA 1
ATOM 883 C C . SER A 1 104 ? 0.198 1.226 12.945 1.00 93.69 104 SER A C 1
ATOM 885 O O . SER A 1 104 ? 0.585 0.144 12.497 1.00 93.69 104 SER A O 1
ATOM 887 N N . PHE A 1 105 ? 0.596 2.392 12.431 1.00 93.31 105 PHE A N 1
ATOM 888 C CA . PHE A 1 105 ? 1.532 2.496 11.310 1.00 93.31 105 PHE A CA 1
ATOM 889 C C . PHE A 1 105 ? 2.827 1.694 11.529 1.00 93.31 10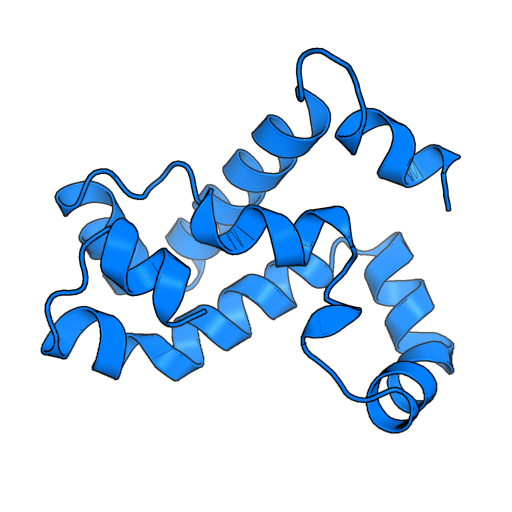5 PHE A C 1
ATOM 891 O O . PHE A 1 105 ? 3.201 0.892 10.675 1.00 93.31 105 PHE A O 1
ATOM 898 N N . ASP A 1 106 ? 3.485 1.846 12.683 1.00 93.19 106 ASP A N 1
ATOM 899 C CA . ASP A 1 106 ? 4.740 1.140 12.980 1.00 93.19 106 ASP A CA 1
ATOM 900 C C . ASP A 1 106 ? 4.563 -0.379 13.027 1.00 93.19 106 ASP A C 1
ATOM 902 O O . ASP A 1 106 ? 5.440 -1.134 12.604 1.00 93.19 106 ASP A O 1
ATOM 906 N N . THR A 1 107 ? 3.421 -0.843 13.534 1.00 93.81 107 THR A N 1
ATOM 907 C CA . THR A 1 107 ? 3.101 -2.271 13.582 1.00 93.81 107 THR A CA 1
ATOM 908 C C . THR A 1 107 ? 2.806 -2.810 12.188 1.00 93.81 107 THR A C 1
ATOM 910 O O . THR A 1 107 ? 3.300 -3.880 11.841 1.00 93.81 107 THR A O 1
ATOM 913 N N . LEU A 1 108 ? 2.072 -2.056 11.364 1.00 93.31 108 LEU A N 1
ATOM 914 C CA . LEU A 1 108 ? 1.831 -2.393 9.961 1.00 93.31 108 LEU A CA 1
ATOM 915 C C . LEU A 1 108 ? 3.143 -2.504 9.186 1.00 93.31 108 LEU A C 1
ATOM 917 O O . LEU A 1 108 ? 3.349 -3.494 8.493 1.00 93.31 108 LEU A O 1
ATOM 921 N N . LEU A 1 109 ? 4.046 -1.536 9.355 1.00 92.75 109 LEU A N 1
ATOM 922 C CA . LEU A 1 109 ? 5.350 -1.511 8.693 1.00 92.75 109 LEU A CA 1
ATOM 923 C C . LEU A 1 109 ? 6.241 -2.702 9.079 1.00 92.75 109 LEU A C 1
ATOM 925 O O . LEU A 1 109 ? 7.063 -3.129 8.277 1.00 92.75 109 LEU A O 1
ATOM 929 N N . LYS A 1 110 ? 6.104 -3.226 10.304 1.00 90.31 110 LYS A N 1
ATOM 930 C CA . LYS A 1 110 ? 6.829 -4.425 10.766 1.00 90.31 110 LYS A CA 1
ATOM 931 C C . LYS A 1 110 ? 6.175 -5.729 10.322 1.00 90.31 110 LYS A C 1
ATOM 933 O O . LYS A 1 110 ? 6.857 -6.743 10.210 1.00 90.31 110 LYS A O 1
ATOM 938 N N . PHE A 1 111 ? 4.853 -5.726 10.188 1.00 88.69 111 PHE A N 1
ATOM 939 C CA . PHE A 1 111 ? 4.072 -6.915 9.877 1.00 88.69 111 PHE A CA 1
ATOM 940 C C . PHE A 1 111 ? 4.121 -7.280 8.386 1.00 88.69 111 PHE A C 1
ATOM 942 O O . PHE A 1 111 ? 4.082 -8.465 8.051 1.00 88.69 111 PHE A O 1
ATOM 949 N N . ILE A 1 112 ? 4.181 -6.263 7.525 1.00 84.25 112 ILE A N 1
ATOM 950 C CA . ILE A 1 112 ? 4.254 -6.342 6.058 1.00 84.25 112 ILE A CA 1
ATOM 951 C C . ILE A 1 112 ? 5.710 -6.459 5.577 1.00 84.25 112 ILE A C 1
ATOM 953 O O . ILE A 1 112 ? 5.963 -7.256 4.646 1.00 84.25 112 ILE A O 1
#

Sequence (112 aa):
LMERLGPNFNRDQSGMHSQFFALSKLVELLDRQLHKYLEARDCLNYFFCFRWILIQFKREFDYDSMMRLSGDVYVCVQKCHLHFYVCVAILKKHRSKIIKEEMSFDTLLKFI

Secondary structure (DSSP, 8-state):
-HHHHGGGGSTT-HHHHHHHHHHHHHHHHH-HHHHHHHHHTT-TT-GGGHHHHHTTTTTTS-HHHHHHHTTHHHHHHTTS-HHHHHHHHHHHHHHHHHHHTT--HHHHHHH-

Organism: NCBI:txid192259

Foldseek 3Di:
DCVQLVCCPPPVSPVVQVLLVVLLVVCCVPPVPLSVLCVVQVNSSVVLCSVCVNVVCPVVDDPVVVVVCPDVNVVCVVPVVCSSVVVNVVCVVCVVVCVVVSDHPVRSSVVD

Radius of gyration: 14.28 Å; Cα contacts (8 Å, |Δi|>4): 84; chains: 1; bounding box: 28×34×36 Å

Nearest PDB structures (foldseek):
  5tuc-assembly1_A  TM=9.252E-01  e=1.177E-04  Sus scrofa
  5tuc-assembly2_B  TM=9.170E-01  e=3.882E-04  Sus scrofa
  1fkm-assembly1_A  TM=8.294E-01  e=1.976E-03  Saccharomyces cerevisiae
  2g77-assembly1_A  TM=8.086E-01  e=1.872E-03  Saccharomyces cerevisiae
  2qfz-assembly2_B  TM=7.651E-01  e=1.031E-03  Homo sapiens